Protein AF-A0A2A4I195-F1 (afdb_monomer_lite)

Foldseek 3Di:
DDDDDDDDDDDDDDPDDDDDDDDDDDDDDDDDDPPPPPPPPPPPVPLPPQAEAEDEQEDQVQVVVLCVLAPDDDDPHSVRVCVVCVVVCVVCVVVSHHYDHDYDHSVVLSVQLCVPPVHRYPVSSRVVRVVVVVVVCVVDPDDDD

pLDDT: mean 75.52, std 25.12, range [31.48, 98.44]

Sequence (145 aa):
MTTHLRNVHQWRYGYDLAPSCRLLLLVGCYAGRRYDRRLIAHQQEITMPAKLVAFLWPTPENYARYVAVSDDRMHPTHAAFVAANAPKIEALAARGIIVQRVEFDPDEMAAWCRREFGAVNAEARGAYAATILMQRHESGGQPKH

Secondary structure (DSSP, 8-state):
------------------------------------TT-----------PEEEEEE---HHHHHHHHHH-SSPPPSSHHHHHHHHHHHHHHHHTTTEEEEEE---HHHHHHHHHHHHSS-SHHHHHHHHHHHHHHHHHHS-S---

Structure (mmCIF, N/CA/C/O backbone):
data_AF-A0A2A4I195-F1
#
_entry.id   AF-A0A2A4I195-F1
#
loop_
_atom_site.group_PDB
_atom_site.id
_atom_site.type_symbol
_atom_site.label_atom_id
_atom_site.label_alt_id
_atom_site.label_comp_id
_atom_site.label_asym_id
_atom_site.label_entity_id
_atom_site.label_seq_id
_atom_site.pdbx_PDB_ins_code
_atom_site.Cartn_x
_atom_site.Cartn_y
_atom_site.Cartn_z
_atom_site.occupancy
_atom_site.B_iso_or_equiv
_atom_site.auth_seq_id
_atom_site.auth_comp_id
_atom_site.auth_asym_id
_atom_site.auth_atom_id
_atom_site.pdbx_PDB_model_num
ATOM 1 N N . MET A 1 1 ? 35.091 29.416 42.447 1.00 45.44 1 MET A N 1
ATOM 2 C CA . MET A 1 1 ? 34.030 30.202 41.786 1.00 45.44 1 MET A CA 1
ATOM 3 C C . MET A 1 1 ? 32.700 29.545 42.098 1.00 45.44 1 MET A C 1
ATOM 5 O O . MET A 1 1 ? 32.448 28.427 41.676 1.00 45.44 1 MET A O 1
ATOM 9 N N . THR A 1 2 ? 31.943 30.204 42.963 1.00 43.03 2 THR A N 1
ATOM 10 C CA . THR A 1 2 ? 30.615 29.855 43.481 1.00 43.03 2 THR A CA 1
ATOM 11 C C . THR A 1 2 ? 29.524 30.462 42.583 1.00 43.03 2 THR A C 1
ATOM 13 O O . THR A 1 2 ? 29.832 31.371 41.812 1.00 43.03 2 THR A O 1
ATOM 16 N N . THR A 1 3 ? 28.266 30.034 42.794 1.00 42.09 3 THR A N 1
ATOM 17 C CA . THR A 1 3 ? 26.951 30.543 42.291 1.00 42.09 3 THR A CA 1
ATOM 18 C C . THR A 1 3 ? 26.304 29.589 41.267 1.00 42.09 3 THR A C 1
ATOM 20 O O . THR A 1 3 ? 26.827 29.449 40.173 1.00 42.09 3 THR A O 1
ATOM 23 N N . HIS A 1 4 ? 25.342 28.707 41.590 1.00 41.59 4 HIS A N 1
ATOM 24 C CA . HIS A 1 4 ? 23.951 28.814 42.098 1.00 41.59 4 HIS A CA 1
ATOM 25 C C . HIS A 1 4 ? 22.868 29.265 41.097 1.00 41.59 4 HIS A C 1
ATOM 27 O O . HIS A 1 4 ? 23.036 30.256 40.399 1.00 41.59 4 HIS A O 1
ATOM 33 N N . LEU A 1 5 ? 21.710 28.583 41.248 1.00 41.69 5 LEU A N 1
ATOM 34 C CA . LEU A 1 5 ? 20.324 28.852 40.800 1.00 41.69 5 LEU A CA 1
ATOM 35 C C . LEU A 1 5 ? 19.881 28.155 39.498 1.00 41.69 5 LEU A C 1
ATOM 37 O O . LEU A 1 5 ? 20.615 28.180 38.526 1.00 41.69 5 LEU A O 1
ATOM 41 N N . ARG A 1 6 ? 18.670 27.595 39.337 1.00 41.97 6 ARG A N 1
ATOM 42 C CA . ARG A 1 6 ? 17.538 27.133 40.187 1.00 41.97 6 ARG A CA 1
ATOM 43 C C . ARG A 1 6 ? 16.521 26.490 39.212 1.00 41.97 6 ARG A C 1
ATOM 45 O O . ARG A 1 6 ? 16.395 27.038 38.130 1.00 41.97 6 ARG A O 1
ATOM 52 N N . ASN A 1 7 ? 15.776 25.466 39.671 1.00 36.28 7 ASN A N 1
ATOM 53 C CA . ASN A 1 7 ? 14.362 25.095 39.377 1.00 36.28 7 ASN A CA 1
ATOM 54 C C . ASN A 1 7 ? 13.877 25.053 37.896 1.00 36.28 7 ASN A C 1
ATOM 56 O O . ASN A 1 7 ? 14.282 25.853 37.077 1.00 36.28 7 ASN A O 1
ATOM 60 N N . VAL A 1 8 ? 12.956 24.185 37.451 1.00 42.16 8 VAL A N 1
ATOM 61 C CA . VAL A 1 8 ? 11.593 23.990 37.974 1.00 42.16 8 VAL A CA 1
ATOM 62 C C . VAL A 1 8 ? 10.934 22.696 37.426 1.00 42.16 8 VAL A C 1
ATOM 64 O O . VAL A 1 8 ? 11.221 22.262 36.317 1.00 42.16 8 VAL A O 1
ATOM 67 N N . HIS A 1 9 ? 9.967 22.186 38.201 1.00 40.41 9 HIS A N 1
ATOM 68 C CA . HIS A 1 9 ? 8.818 21.331 37.836 1.00 40.41 9 HIS A CA 1
ATOM 69 C C . HIS A 1 9 ? 8.975 19.805 37.748 1.00 40.41 9 HIS A C 1
ATOM 71 O O . HIS A 1 9 ? 8.737 19.146 36.742 1.00 40.41 9 HIS A O 1
ATOM 77 N N . GLN A 1 10 ? 9.189 19.257 38.941 1.00 38.03 10 GLN A N 1
ATOM 78 C CA . GLN A 1 10 ? 8.607 18.016 39.442 1.00 38.03 10 GLN A CA 1
ATOM 79 C C . GLN A 1 10 ? 7.063 18.095 39.446 1.00 38.03 10 GLN A C 1
ATOM 81 O O . GLN A 1 10 ? 6.489 18.899 40.182 1.00 38.03 10 GLN A O 1
ATOM 86 N N . TRP A 1 11 ? 6.383 17.251 38.665 1.00 35.97 11 TRP A N 1
ATOM 87 C CA . TRP A 1 11 ? 4.938 17.029 38.788 1.00 35.97 11 TRP A CA 1
ATOM 88 C C . TRP A 1 11 ? 4.676 15.828 39.697 1.00 35.97 11 TRP A C 1
ATOM 90 O O . TRP A 1 11 ? 4.948 14.680 39.354 1.00 35.97 11 TRP A O 1
ATOM 100 N N . ARG A 1 12 ? 4.162 16.132 40.891 1.00 37.91 12 ARG A N 1
ATOM 101 C CA . ARG A 1 12 ? 3.520 15.194 41.812 1.00 37.91 12 ARG A CA 1
ATOM 102 C C . ARG A 1 12 ? 2.099 14.927 41.309 1.00 37.91 12 ARG A C 1
ATOM 104 O O . ARG A 1 12 ? 1.321 15.867 41.211 1.00 37.91 12 ARG A O 1
ATOM 111 N N . TYR A 1 13 ? 1.739 13.666 41.104 1.00 42.91 13 TYR A N 1
ATOM 112 C CA . TYR A 1 13 ? 0.364 13.212 41.317 1.00 42.91 13 TYR A CA 1
ATOM 113 C C . TYR A 1 13 ? 0.393 12.246 42.494 1.00 42.91 13 TYR A C 1
ATOM 115 O O . TYR A 1 13 ? 0.789 11.090 42.369 1.00 42.91 13 TYR A O 1
ATOM 123 N N . GLY A 1 14 ? 0.057 12.782 43.666 1.00 35.38 14 GLY A N 1
ATOM 124 C CA . GLY A 1 14 ? -0.284 11.988 44.831 1.00 35.38 14 GLY A CA 1
ATOM 125 C C . GLY A 1 14 ? -1.729 11.531 44.700 1.00 35.38 14 GLY A C 1
ATOM 126 O O . GLY A 1 14 ? -2.619 12.360 44.530 1.00 35.38 14 GLY A O 1
ATOM 1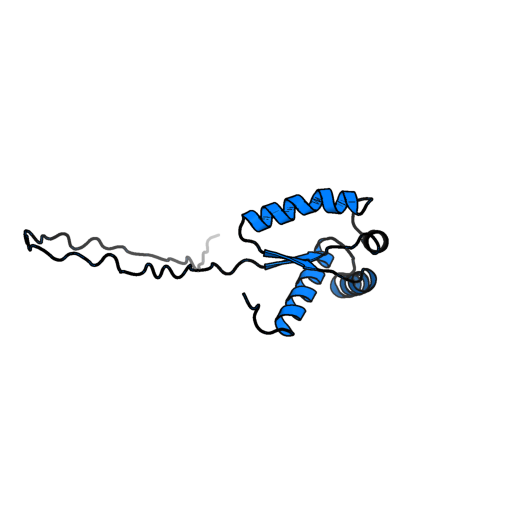27 N N . TYR A 1 15 ? -1.949 10.226 44.804 1.00 39.97 15 TYR A N 1
ATOM 128 C CA . TYR A 1 15 ? -3.200 9.709 45.338 1.00 39.97 15 TYR A CA 1
ATOM 129 C C . TYR A 1 15 ? -2.893 9.218 46.745 1.00 39.97 15 TYR A C 1
ATOM 131 O O . TYR A 1 15 ? -2.327 8.149 46.959 1.00 39.97 15 TYR A O 1
ATOM 139 N N . ASP A 1 16 ? -3.192 10.108 47.681 1.00 38.66 16 ASP A N 1
ATOM 140 C CA . ASP A 1 16 ? -3.209 9.888 49.115 1.00 38.66 16 ASP A CA 1
ATOM 141 C C . ASP A 1 16 ? -4.450 9.036 49.429 1.00 38.66 16 ASP A C 1
ATOM 143 O O . ASP A 1 16 ? -5.581 9.524 49.415 1.00 38.66 16 ASP A O 1
ATOM 147 N N . LEU A 1 17 ? -4.259 7.725 49.589 1.00 44.31 17 LEU A N 1
ATOM 148 C CA . LEU A 1 17 ? -5.294 6.829 50.099 1.00 44.31 17 LEU A CA 1
ATOM 149 C C . LEU A 1 17 ? -5.149 6.778 51.620 1.00 44.31 17 LEU A C 1
ATOM 151 O O . LEU A 1 17 ? -4.374 5.989 52.163 1.00 44.31 17 LEU A O 1
ATOM 155 N N . ALA A 1 18 ? -5.903 7.637 52.302 1.00 40.31 18 ALA A N 1
ATOM 156 C CA . ALA A 1 18 ? -6.041 7.595 53.749 1.00 40.31 18 ALA A CA 1
ATOM 157 C C . ALA A 1 18 ? -6.742 6.289 54.199 1.00 40.31 18 ALA A C 1
ATOM 159 O O . ALA A 1 18 ? -7.750 5.894 53.602 1.00 40.31 18 ALA A O 1
ATOM 160 N N . PRO A 1 19 ? -6.263 5.622 55.268 1.00 49.53 19 PRO A N 1
ATOM 161 C CA . PRO A 1 19 ? -6.891 4.444 55.843 1.00 49.53 19 PRO A CA 1
ATOM 162 C C . PRO A 1 19 ? -7.801 4.856 57.007 1.00 49.53 19 PRO A C 1
ATOM 164 O O . PRO A 1 19 ? -7.345 5.048 58.133 1.00 49.53 19 PRO A O 1
ATOM 167 N N . SER A 1 20 ? -9.106 4.970 56.774 1.00 42.56 20 SER A N 1
ATOM 168 C CA . SER A 1 20 ? -10.066 5.176 57.865 1.00 42.56 20 SER A CA 1
ATOM 169 C C . SER A 1 20 ? -11.453 4.640 57.519 1.00 42.56 20 SER A C 1
ATOM 171 O O . SER A 1 20 ? -12.172 5.191 56.700 1.00 42.56 20 SER A O 1
ATOM 173 N N . CYS A 1 21 ? -11.790 3.517 58.159 1.00 31.48 21 CYS A N 1
ATOM 174 C CA . CYS A 1 21 ? -13.079 3.191 58.793 1.00 31.48 21 CYS A CA 1
ATOM 175 C C . CYS A 1 21 ? -13.339 1.686 58.730 1.00 31.48 21 CYS A C 1
ATOM 177 O O . CYS A 1 21 ? -14.118 1.162 57.940 1.00 31.48 21 CYS A O 1
ATOM 179 N N . ARG A 1 22 ? -12.669 0.991 59.647 1.00 44.31 22 ARG A N 1
ATOM 180 C CA . ARG A 1 22 ? -13.027 -0.344 60.105 1.00 44.31 22 ARG A CA 1
ATOM 181 C C . ARG A 1 22 ? -13.935 -0.150 61.321 1.00 44.31 22 ARG A C 1
ATOM 183 O O . ARG A 1 22 ? -13.417 0.160 62.385 1.00 44.31 22 ARG A O 1
ATOM 190 N N . LEU A 1 23 ? -15.252 -0.312 61.189 1.00 41.03 23 LEU A N 1
ATOM 191 C CA . LEU A 1 23 ? -16.097 -0.649 62.340 1.00 41.03 23 LEU A CA 1
ATOM 192 C C . LEU A 1 23 ? -17.413 -1.317 61.912 1.00 41.03 23 LEU A C 1
ATOM 194 O O . LEU A 1 23 ? -18.278 -0.703 61.302 1.00 41.03 23 LEU A O 1
ATOM 198 N N . LEU A 1 24 ? -17.481 -2.608 62.245 1.00 41.88 24 LEU A N 1
ATOM 199 C CA . LEU A 1 24 ? -18.636 -3.392 62.689 1.00 41.88 24 LEU A CA 1
ATOM 200 C C . LEU A 1 24 ? -20.047 -2.940 62.269 1.00 41.88 24 LEU A C 1
ATOM 202 O O . LEU A 1 24 ? -20.625 -2.043 62.873 1.00 41.88 24 LEU A O 1
ATOM 206 N N . LEU A 1 25 ? -20.682 -3.757 61.425 1.00 39.59 25 LEU A N 1
ATOM 207 C CA . LEU A 1 25 ? -22.087 -4.117 61.615 1.00 39.59 25 LEU A CA 1
ATOM 208 C C . LEU A 1 25 ? -22.202 -5.641 61.712 1.00 39.59 25 LEU A C 1
ATOM 210 O O . LEU A 1 25 ? -22.039 -6.380 60.744 1.00 39.59 25 LEU A O 1
ATOM 214 N N . LEU A 1 26 ? -22.426 -6.080 62.948 1.00 40.91 26 LEU A N 1
ATOM 215 C CA . LEU A 1 26 ? -22.886 -7.405 63.331 1.00 40.91 26 LEU A CA 1
ATOM 216 C C . LEU A 1 26 ? -24.363 -7.572 62.934 1.00 40.91 26 LEU A C 1
ATOM 218 O O . LEU A 1 26 ? -25.179 -6.703 63.212 1.00 40.91 26 LEU A O 1
ATOM 222 N N . VAL A 1 27 ? -24.656 -8.755 62.390 1.00 43.34 27 VAL A N 1
ATOM 223 C CA . VAL A 1 27 ? -25.906 -9.530 62.514 1.00 43.34 27 VAL A CA 1
ATOM 224 C C . VAL A 1 27 ? -27.189 -8.921 61.935 1.00 43.34 27 VAL A C 1
ATOM 226 O O . VAL A 1 27 ? -27.805 -8.017 62.484 1.00 43.34 27 VAL A O 1
ATOM 229 N N . GLY A 1 28 ? -27.686 -9.585 60.891 1.00 34.38 28 GLY A N 1
ATOM 230 C CA . GLY A 1 28 ? -29.056 -9.446 60.413 1.00 34.38 28 GLY A CA 1
ATOM 231 C C . GLY A 1 28 ? -29.430 -10.574 59.460 1.00 34.38 28 GLY A C 1
ATOM 232 O O . GLY A 1 28 ? -29.492 -10.368 58.253 1.00 34.38 28 GLY A O 1
ATOM 233 N N . CYS A 1 29 ? -29.672 -11.775 59.998 1.00 38.47 29 CYS A N 1
ATOM 234 C CA . CYS A 1 29 ? -30.479 -12.783 59.313 1.00 38.47 29 CYS A CA 1
ATOM 235 C C . CYS A 1 29 ? -31.835 -12.158 58.961 1.00 38.47 29 CYS A C 1
ATOM 237 O O . CYS A 1 29 ? -32.650 -11.944 59.853 1.00 38.47 29 CYS A O 1
ATOM 239 N N . TYR A 1 30 ? -32.089 -11.894 57.680 1.00 43.09 30 TYR A N 1
ATOM 240 C CA . TYR A 1 30 ? -33.446 -11.725 57.177 1.00 43.09 30 TYR A CA 1
ATOM 241 C C . TYR A 1 30 ? -33.657 -12.618 55.963 1.00 43.09 30 TYR A C 1
ATOM 243 O O . TYR A 1 30 ? -32.997 -12.516 54.930 1.00 43.09 30 TYR A O 1
ATOM 251 N N . ALA A 1 31 ? -34.584 -13.539 56.175 1.00 39.22 31 ALA A N 1
ATOM 252 C CA . ALA A 1 31 ? -35.111 -14.503 55.246 1.00 39.22 31 ALA A CA 1
ATOM 253 C C . ALA A 1 31 ? -35.517 -13.896 53.894 1.00 39.22 31 ALA A C 1
ATOM 255 O O . ALA A 1 31 ? -36.101 -12.818 53.810 1.00 39.22 31 ALA A O 1
ATOM 256 N N . GLY A 1 32 ? -35.318 -14.697 52.847 1.00 42.50 32 GLY A N 1
ATOM 257 C CA . GLY A 1 32 ? -36.367 -14.903 51.856 1.00 42.50 32 GLY A CA 1
ATOM 258 C C . GLY A 1 32 ? -36.683 -13.723 50.947 1.00 42.50 32 GLY A C 1
ATOM 259 O O . GLY A 1 32 ? -37.821 -13.273 50.899 1.00 42.50 32 GLY A O 1
ATOM 260 N N . ARG A 1 33 ? -35.731 -13.317 50.106 1.00 42.75 33 ARG A N 1
ATOM 261 C CA . ARG A 1 33 ? -36.083 -12.801 48.779 1.00 42.75 33 ARG A CA 1
ATOM 262 C C . ARG A 1 33 ? -35.276 -13.548 47.736 1.00 42.75 33 ARG A C 1
ATOM 264 O O . ARG A 1 33 ? -34.060 -13.419 47.659 1.00 42.75 33 ARG A O 1
ATOM 271 N N . ARG A 1 34 ? -35.983 -14.376 46.960 1.00 48.31 34 ARG A N 1
ATOM 272 C CA . ARG A 1 34 ? -35.513 -14.868 45.666 1.00 48.31 34 ARG A CA 1
ATOM 273 C C . ARG A 1 34 ? -35.163 -13.621 44.860 1.00 48.31 34 ARG A C 1
ATOM 275 O O . ARG A 1 34 ? -36.068 -12.932 44.398 1.00 48.31 34 ARG A O 1
ATOM 282 N N . TYR A 1 35 ? -33.880 -13.289 44.769 1.00 46.09 35 TYR A N 1
ATOM 283 C CA . TYR A 1 35 ? -33.435 -12.333 43.772 1.00 46.09 35 TYR A CA 1
ATOM 284 C C . TYR A 1 35 ? -33.759 -12.967 42.427 1.00 46.09 35 TYR A C 1
ATOM 286 O O . TYR A 1 35 ? -33.244 -14.029 42.075 1.00 46.09 35 TYR A O 1
ATOM 294 N N . ASP A 1 36 ? -34.741 -12.365 41.770 1.00 49.22 36 ASP A N 1
ATOM 295 C CA . ASP A 1 36 ? -35.176 -12.709 40.436 1.00 49.22 36 ASP A CA 1
ATOM 296 C C . ASP A 1 36 ? -33.936 -12.800 39.537 1.00 49.22 36 ASP A C 1
ATOM 298 O O . ASP A 1 36 ? -33.133 -11.870 39.448 1.00 49.22 36 ASP A O 1
ATOM 302 N N . ARG A 1 37 ? -33.773 -13.946 38.874 1.00 48.09 37 ARG A N 1
ATOM 303 C CA . ARG A 1 37 ? -32.676 -14.238 37.941 1.00 48.09 37 ARG A CA 1
ATOM 304 C C . ARG A 1 37 ? -32.789 -13.410 36.645 1.00 48.09 37 ARG A C 1
ATOM 306 O O . ARG A 1 37 ? -32.104 -13.704 35.673 1.00 48.09 37 ARG A O 1
ATOM 313 N N . ARG A 1 38 ? -33.664 -12.398 36.628 1.00 50.03 38 ARG A N 1
ATOM 314 C CA . ARG A 1 38 ? -33.934 -11.445 35.544 1.00 50.03 38 ARG A CA 1
ATOM 315 C C . ARG A 1 38 ? -33.294 -10.072 35.757 1.00 50.03 38 ARG A C 1
ATOM 317 O O . ARG A 1 38 ? -33.767 -9.086 35.200 1.00 50.03 38 ARG A O 1
ATOM 324 N N . LEU A 1 39 ? -32.177 -9.988 36.479 1.00 49.88 39 LEU A N 1
ATOM 325 C CA . LEU A 1 39 ? -31.193 -8.956 36.150 1.00 49.88 39 LEU A CA 1
ATOM 326 C C . LEU A 1 39 ? -30.566 -9.361 34.819 1.00 49.88 39 LEU A C 1
ATOM 328 O O . LEU A 1 39 ? -29.556 -10.057 34.758 1.00 49.88 39 LEU A O 1
ATOM 332 N N . ILE A 1 40 ? -31.277 -8.975 33.758 1.00 56.25 40 ILE A N 1
ATOM 333 C CA . ILE A 1 40 ? -30.788 -8.864 32.394 1.00 56.25 40 ILE A CA 1
ATOM 334 C C . ILE A 1 40 ? -29.384 -8.291 32.514 1.00 56.25 40 ILE A C 1
ATOM 336 O O . ILE A 1 40 ? -29.203 -7.154 32.952 1.00 56.25 40 ILE A O 1
ATOM 340 N N . ALA A 1 41 ? -28.404 -9.135 32.202 1.00 51.78 41 ALA A N 1
ATOM 341 C CA . ALA A 1 41 ? -27.028 -8.752 32.005 1.00 51.78 41 ALA A CA 1
ATOM 342 C C . ALA A 1 41 ? -27.011 -7.771 30.831 1.00 51.78 41 ALA A C 1
ATOM 344 O O . ALA A 1 41 ? -26.742 -8.125 29.691 1.00 51.78 41 ALA A O 1
ATOM 345 N N . HIS A 1 42 ? -27.335 -6.514 31.116 1.00 51.00 42 HIS A N 1
ATOM 346 C CA . HIS A 1 42 ? -26.990 -5.372 30.296 1.00 51.00 42 HIS A CA 1
ATOM 347 C C . HIS A 1 42 ? -25.495 -5.120 30.518 1.00 51.00 42 HIS A C 1
ATOM 349 O O . HIS A 1 42 ? -25.065 -4.075 30.996 1.00 51.00 42 HIS A O 1
ATOM 355 N N . GLN A 1 43 ? -24.684 -6.137 30.209 1.00 52.94 43 GLN A N 1
ATOM 356 C CA . GLN A 1 43 ? -23.314 -5.908 29.804 1.00 52.94 43 GLN A CA 1
ATOM 357 C C . GLN A 1 43 ? -23.442 -5.163 28.485 1.00 52.94 43 GLN A C 1
ATOM 359 O O . GLN A 1 43 ? -23.558 -5.755 27.418 1.00 52.94 43 GLN A O 1
ATOM 364 N N . GLN A 1 44 ? -23.516 -3.838 28.583 1.00 54.56 44 GLN A N 1
ATOM 365 C CA . GLN A 1 44 ? -23.041 -3.004 27.504 1.00 54.56 44 GLN A CA 1
ATOM 366 C C . GLN A 1 44 ? -21.595 -3.441 27.316 1.00 54.56 44 GLN A C 1
ATOM 368 O O . GLN A 1 44 ? -20.738 -3.155 28.153 1.00 54.56 44 GLN A O 1
ATOM 373 N N . GLU A 1 45 ? -21.363 -4.259 26.292 1.00 54.09 45 GLU A N 1
ATOM 374 C CA . GLU A 1 45 ? -20.040 -4.460 25.743 1.00 54.09 45 GLU A CA 1
ATOM 375 C C . GLU A 1 45 ? -19.500 -3.052 25.526 1.00 54.09 45 GLU A C 1
ATOM 377 O O . GLU A 1 45 ? -19.982 -2.303 24.678 1.00 54.09 45 GLU A O 1
ATOM 382 N N . ILE A 1 46 ? -18.576 -2.633 26.390 1.00 55.00 46 ILE A N 1
ATOM 383 C CA . ILE A 1 46 ? -17.768 -1.455 26.133 1.00 55.00 46 ILE A CA 1
ATOM 384 C C . ILE A 1 46 ? -16.913 -1.887 24.952 1.00 55.00 46 ILE A C 1
ATOM 386 O O . ILE A 1 46 ? -15.828 -2.442 25.127 1.00 55.00 46 ILE A O 1
ATOM 390 N N . THR A 1 47 ? -17.456 -1.737 23.746 1.00 59.03 47 THR A N 1
ATOM 391 C CA . THR A 1 47 ? -16.733 -1.949 22.506 1.00 59.03 47 THR A CA 1
ATOM 392 C C . THR A 1 47 ? -15.635 -0.906 22.532 1.00 59.03 47 THR A C 1
ATOM 394 O O . THR A 1 47 ? -15.861 0.272 22.253 1.00 59.03 47 THR A O 1
ATOM 397 N N . MET A 1 48 ? -14.445 -1.310 22.983 1.00 52.44 48 MET A N 1
ATOM 398 C CA . MET A 1 48 ? -13.245 -0.504 22.823 1.00 52.44 48 MET A CA 1
ATOM 399 C C . MET A 1 48 ? -13.227 -0.056 21.362 1.00 52.44 48 MET A C 1
ATOM 401 O O . MET A 1 48 ? -13.417 -0.917 20.499 1.00 52.44 48 MET A O 1
ATOM 405 N N . PRO A 1 49 ? -13.070 1.250 21.071 1.00 59.31 49 PRO A N 1
ATOM 406 C CA . PRO A 1 49 ? -13.122 1.734 19.703 1.00 59.31 49 PRO A CA 1
ATOM 407 C C . PRO A 1 49 ? -12.089 0.945 18.911 1.00 59.31 49 PRO A C 1
ATOM 409 O O . PRO A 1 49 ? -10.887 1.022 19.189 1.00 59.31 49 PRO A O 1
ATOM 412 N N . ALA A 1 50 ? -12.578 0.100 18.005 1.00 68.81 50 ALA A N 1
ATOM 413 C CA . ALA A 1 50 ? -11.720 -0.784 17.250 1.00 68.81 50 ALA A CA 1
ATOM 414 C C . ALA A 1 50 ? -10.722 0.094 16.495 1.00 68.81 50 ALA A C 1
ATOM 416 O O . ALA A 1 50 ? -11.108 1.037 15.800 1.00 68.81 50 ALA A O 1
ATOM 417 N N . LYS A 1 51 ? -9.426 -0.168 16.677 1.00 86.88 51 LYS A N 1
ATOM 418 C CA . LYS A 1 51 ? -8.400 0.576 15.947 1.00 86.88 51 LYS A CA 1
ATOM 419 C C . LYS A 1 51 ? -8.554 0.219 14.477 1.00 86.88 51 LYS A C 1
ATOM 421 O O . LYS A 1 51 ? -8.405 -0.946 14.118 1.00 86.88 51 LYS A O 1
ATOM 426 N N . LEU A 1 52 ? -8.874 1.211 13.657 1.00 89.62 52 LEU A N 1
ATOM 427 C CA . LEU A 1 52 ? -9.031 1.053 12.221 1.00 89.62 52 LEU A CA 1
ATOM 428 C C . LEU A 1 52 ? -7.731 1.446 11.521 1.00 89.62 52 LEU A C 1
ATOM 430 O O . LEU A 1 52 ? -7.176 2.510 11.789 1.00 89.62 52 LEU A O 1
ATOM 434 N N . VAL A 1 53 ? -7.238 0.580 10.641 1.00 92.12 53 VAL A N 1
ATOM 435 C CA . VAL A 1 53 ? -6.009 0.801 9.873 1.00 92.12 53 VAL A CA 1
ATOM 436 C C . VAL A 1 53 ? -6.282 0.524 8.401 1.00 92.12 53 VAL A C 1
ATOM 438 O O . VAL A 1 53 ? -6.877 -0.494 8.057 1.00 92.12 53 VAL A O 1
ATOM 441 N N . ALA A 1 54 ? -5.821 1.413 7.526 1.00 94.69 54 ALA A N 1
ATOM 442 C CA . ALA A 1 54 ? -5.866 1.214 6.085 1.00 94.69 54 ALA A CA 1
ATOM 443 C C . ALA A 1 54 ? -4.649 0.421 5.605 1.00 94.69 54 ALA A C 1
ATOM 445 O O . ALA A 1 54 ? -3.529 0.651 6.062 1.00 94.69 54 ALA A O 1
ATOM 446 N N . PHE A 1 55 ? -4.851 -0.475 4.645 1.00 96.00 55 PHE A N 1
ATOM 447 C CA . PHE A 1 55 ? -3.768 -1.214 4.012 1.00 96.00 55 PHE A CA 1
ATOM 448 C C . PHE A 1 55 ? -3.995 -1.282 2.501 1.00 96.00 55 PHE A C 1
ATOM 450 O O . PHE A 1 55 ? -5.016 -1.805 2.051 1.00 96.00 55 PHE A O 1
ATOM 457 N N . LEU A 1 56 ? -3.045 -0.768 1.714 1.00 96.88 56 LEU A N 1
ATOM 458 C CA . LEU A 1 56 ? -3.111 -0.829 0.252 1.00 96.88 56 LEU A CA 1
ATOM 459 C C . LEU A 1 56 ? -3.070 -2.284 -0.209 1.00 96.88 56 LEU A C 1
ATOM 461 O O . LEU A 1 56 ? -2.118 -3.014 0.076 1.00 96.88 56 LEU A O 1
ATOM 465 N N . TRP A 1 57 ? -4.117 -2.706 -0.911 1.00 97.50 57 TRP A N 1
ATOM 466 C CA . TRP A 1 57 ? -4.285 -4.085 -1.348 1.00 97.50 57 TRP A CA 1
ATOM 467 C C . TRP A 1 57 ? -4.374 -4.137 -2.877 1.00 97.50 57 TRP A C 1
ATOM 469 O O . TRP A 1 57 ? -5.474 -4.090 -3.423 1.00 97.50 57 TRP A O 1
ATOM 479 N N . PRO A 1 58 ? -3.225 -4.173 -3.581 1.00 97.44 58 PRO A N 1
ATOM 480 C CA . PRO A 1 58 ? -3.200 -4.201 -5.039 1.00 97.44 58 PRO A CA 1
ATOM 481 C C . PRO A 1 58 ? -3.882 -5.462 -5.583 1.00 97.44 58 PRO A C 1
ATOM 483 O O . PRO A 1 58 ? -3.802 -6.544 -4.987 1.00 97.44 58 PRO A O 1
ATOM 486 N N . THR A 1 59 ? -4.520 -5.325 -6.739 1.00 97.44 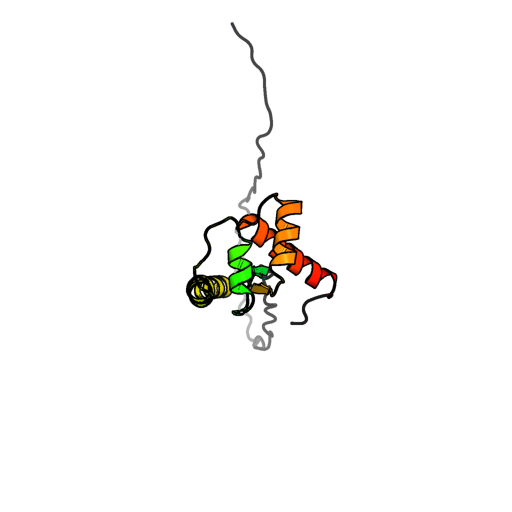59 THR A N 1
ATOM 487 C CA . THR A 1 59 ? -5.063 -6.445 -7.506 1.00 97.44 59 THR A CA 1
ATOM 488 C C . THR A 1 59 ? -3.947 -7.099 -8.332 1.00 97.44 59 THR A C 1
ATOM 490 O O . THR A 1 59 ? -2.887 -6.493 -8.526 1.00 97.44 59 THR A O 1
ATOM 493 N N . PRO A 1 60 ? -4.126 -8.337 -8.824 1.00 97.50 60 PRO A N 1
ATOM 494 C CA . PRO A 1 60 ? -3.147 -8.963 -9.713 1.00 97.50 60 PRO A CA 1
ATOM 495 C C . PRO A 1 60 ? -2.800 -8.097 -10.934 1.00 97.50 60 PRO A C 1
ATOM 497 O O . PRO A 1 60 ? -1.643 -8.055 -11.350 1.00 97.50 60 PRO A O 1
ATOM 500 N N . GLU A 1 61 ? -3.783 -7.374 -11.470 1.00 97.44 61 GLU A N 1
ATOM 501 C CA . GLU A 1 61 ? -3.672 -6.560 -12.681 1.00 97.44 61 GLU A CA 1
ATOM 502 C C . GLU A 1 61 ? -2.834 -5.299 -12.447 1.00 97.44 61 GLU A C 1
ATOM 504 O O . GLU A 1 61 ? -1.991 -4.952 -13.275 1.00 97.44 61 GLU A O 1
ATOM 509 N N . ASN A 1 62 ? -3.020 -4.622 -11.308 1.00 97.12 62 ASN A N 1
ATOM 510 C CA . ASN A 1 62 ? -2.309 -3.377 -11.013 1.00 97.12 62 ASN A CA 1
ATOM 511 C C . ASN A 1 62 ? -0.970 -3.597 -10.281 1.00 97.12 62 ASN A C 1
ATOM 513 O O . ASN A 1 62 ? -0.165 -2.668 -10.174 1.00 97.12 62 ASN A O 1
ATOM 517 N N . TYR A 1 63 ? -0.685 -4.824 -9.824 1.00 98.00 63 TYR A N 1
ATOM 518 C CA . TYR A 1 63 ? 0.500 -5.125 -9.019 1.00 98.00 63 TYR A CA 1
ATOM 519 C C . TYR A 1 63 ? 1.814 -4.798 -9.732 1.00 98.00 63 TYR A C 1
ATOM 521 O O . TYR A 1 63 ? 2.716 -4.215 -9.134 1.00 98.00 63 TYR A O 1
ATOM 529 N N . ALA A 1 64 ? 1.927 -5.144 -11.017 1.00 98.06 64 ALA A N 1
ATOM 530 C CA . ALA A 1 64 ? 3.135 -4.865 -11.790 1.00 98.06 64 ALA A CA 1
ATOM 531 C C . ALA A 1 64 ? 3.419 -3.356 -11.857 1.00 98.06 64 ALA A C 1
ATOM 533 O O . ALA A 1 64 ? 4.560 -2.930 -11.669 1.00 98.06 64 ALA A O 1
ATOM 534 N N . ARG A 1 65 ? 2.372 -2.539 -12.048 1.00 98.06 65 ARG A N 1
ATOM 535 C CA . ARG A 1 65 ? 2.502 -1.080 -12.032 1.00 98.06 65 ARG A CA 1
ATOM 536 C C . ARG A 1 65 ? 2.862 -0.574 -10.640 1.00 98.06 65 ARG A C 1
ATOM 538 O O . ARG A 1 65 ? 3.777 0.232 -10.520 1.00 98.06 65 ARG A O 1
ATOM 545 N N . TYR A 1 66 ? 2.212 -1.094 -9.603 1.00 98.19 66 TYR A N 1
ATOM 546 C CA . TYR A 1 66 ? 2.491 -0.762 -8.207 1.00 98.19 66 TYR A CA 1
ATOM 547 C C . TYR A 1 66 ? 3.955 -0.998 -7.806 1.00 98.19 66 TYR A C 1
ATOM 549 O O . TYR A 1 66 ? 4.568 -0.145 -7.163 1.00 98.19 66 TYR A O 1
ATOM 557 N N . VAL A 1 67 ? 4.544 -2.118 -8.233 1.00 98.12 67 VAL A N 1
ATOM 558 C CA . VAL A 1 67 ? 5.975 -2.390 -8.040 1.00 98.12 67 VAL A CA 1
ATOM 559 C C . VAL A 1 67 ? 6.832 -1.395 -8.819 1.00 98.12 67 VAL A C 1
ATOM 561 O O . VAL A 1 67 ? 7.767 -0.840 -8.255 1.00 98.12 67 VAL A O 1
ATOM 564 N N . ALA A 1 68 ? 6.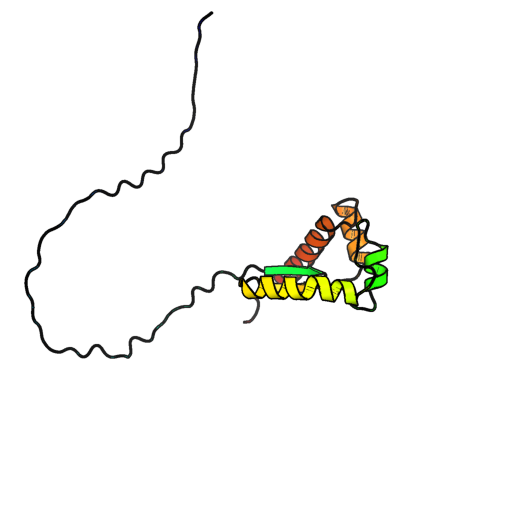504 -1.135 -10.087 1.00 98.06 68 ALA A N 1
ATOM 565 C CA . ALA A 1 68 ? 7.299 -0.265 -10.954 1.00 98.06 68 ALA A CA 1
ATOM 566 C C . ALA A 1 68 ? 7.349 1.203 -10.496 1.00 98.06 68 ALA A C 1
ATOM 568 O O . ALA A 1 68 ? 8.315 1.899 -10.799 1.00 98.06 68 ALA A O 1
ATOM 569 N N . VAL A 1 69 ? 6.314 1.688 -9.805 1.00 98.19 69 VAL A N 1
ATOM 570 C CA . VAL A 1 69 ? 6.271 3.065 -9.285 1.00 98.19 69 VAL A CA 1
ATOM 571 C C . VAL A 1 69 ? 6.861 3.210 -7.882 1.00 98.19 69 VAL A C 1
ATOM 573 O O . VAL A 1 69 ? 7.027 4.340 -7.430 1.00 98.19 69 VAL A O 1
ATOM 576 N N . SER A 1 70 ? 7.138 2.102 -7.189 1.00 97.69 70 SER A N 1
ATOM 577 C CA . SER A 1 70 ? 7.676 2.105 -5.827 1.00 97.69 70 SER A CA 1
ATOM 578 C C . SER A 1 70 ? 9.197 2.248 -5.843 1.00 97.69 70 SER A C 1
ATOM 580 O O . SER A 1 70 ? 9.880 1.570 -6.606 1.00 97.69 70 SER A O 1
ATOM 582 N N . ASP A 1 71 ? 9.728 3.098 -4.965 1.00 97.44 71 ASP A N 1
ATOM 583 C CA . ASP A 1 71 ? 11.171 3.368 -4.884 1.00 97.44 71 ASP A CA 1
ATOM 584 C C . ASP A 1 71 ? 11.905 2.393 -3.941 1.00 97.44 71 ASP A C 1
ATOM 586 O O . ASP A 1 71 ? 13.134 2.348 -3.902 1.00 97.44 71 ASP A O 1
ATOM 590 N N . ASP A 1 72 ? 11.162 1.610 -3.155 1.00 96.25 72 ASP A N 1
ATOM 591 C CA . ASP A 1 72 ? 11.687 0.625 -2.214 1.00 96.25 72 ASP A CA 1
ATOM 592 C C . ASP A 1 72 ? 11.491 -0.822 -2.691 1.00 96.25 72 ASP A C 1
ATOM 594 O O . ASP A 1 72 ? 10.865 -1.126 -3.708 1.00 96.25 72 ASP A O 1
ATOM 598 N N . ARG A 1 73 ? 12.089 -1.761 -1.950 1.00 95.88 73 ARG A N 1
ATOM 599 C CA . ARG A 1 73 ? 12.058 -3.176 -2.317 1.00 95.88 73 ARG A CA 1
ATOM 600 C C . ARG A 1 73 ? 10.660 -3.758 -2.116 1.00 95.88 73 ARG A C 1
ATOM 602 O O . ARG A 1 73 ? 10.209 -3.936 -0.986 1.00 95.88 73 ARG A O 1
ATOM 609 N N . MET A 1 74 ? 10.052 -4.176 -3.220 1.00 96.94 74 MET A N 1
ATOM 610 C CA . MET A 1 74 ? 8.759 -4.853 -3.243 1.00 96.94 74 MET A CA 1
ATOM 611 C C . MET A 1 74 ? 8.901 -6.364 -3.448 1.00 96.94 74 MET A C 1
ATOM 613 O O . MET A 1 74 ? 9.952 -6.872 -3.852 1.00 96.94 74 MET A O 1
ATOM 617 N N . HIS A 1 75 ? 7.832 -7.106 -3.155 1.00 97.38 75 HIS A N 1
ATOM 618 C CA . HIS A 1 75 ? 7.774 -8.519 -3.517 1.00 97.38 75 HIS A CA 1
ATOM 619 C C . HIS A 1 75 ? 7.738 -8.665 -5.050 1.00 97.38 75 HIS A C 1
ATOM 621 O O . HIS A 1 75 ? 7.143 -7.838 -5.735 1.00 97.38 75 HIS A O 1
ATOM 627 N N . PRO A 1 76 ? 8.368 -9.711 -5.609 1.00 93.69 76 PRO A N 1
ATOM 628 C CA . PRO A 1 76 ? 8.501 -9.846 -7.060 1.00 93.69 76 PRO A CA 1
ATOM 629 C C . PRO A 1 76 ? 7.181 -10.190 -7.759 1.00 93.69 76 PRO A C 1
ATOM 631 O O . PRO A 1 76 ? 7.052 -9.987 -8.961 1.00 93.69 76 PRO A O 1
ATOM 634 N N . THR A 1 77 ? 6.205 -10.739 -7.031 1.00 98.00 77 THR A N 1
ATOM 635 C CA . THR A 1 77 ? 4.912 -11.159 -7.579 1.00 98.00 77 THR A CA 1
ATOM 636 C C . THR A 1 77 ? 3.777 -10.819 -6.624 1.00 98.00 77 THR A C 1
ATOM 638 O O . THR A 1 77 ? 3.965 -10.760 -5.404 1.00 98.00 77 THR A O 1
ATOM 641 N N . HIS A 1 78 ? 2.574 -10.658 -7.181 1.00 98.00 78 HIS A N 1
ATOM 642 C CA . HIS A 1 78 ? 1.356 -10.433 -6.400 1.00 98.00 78 HIS A CA 1
ATOM 643 C C . HIS A 1 78 ? 1.112 -11.573 -5.405 1.00 98.00 78 HIS A C 1
ATOM 645 O O . HIS A 1 78 ? 0.877 -11.328 -4.225 1.00 98.00 78 HIS A O 1
ATOM 651 N N . ALA A 1 79 ? 1.293 -12.822 -5.841 1.00 98.12 79 ALA A N 1
ATOM 652 C CA . ALA A 1 79 ? 1.163 -13.993 -4.977 1.00 98.12 79 ALA A CA 1
ATOM 653 C C . ALA A 1 79 ? 2.131 -13.953 -3.780 1.00 98.12 79 ALA A C 1
ATOM 655 O O . ALA A 1 79 ? 1.724 -14.228 -2.652 1.00 98.12 79 ALA A O 1
ATOM 656 N N . ALA A 1 80 ? 3.392 -13.555 -3.994 1.00 98.06 80 ALA A N 1
ATOM 657 C CA . ALA A 1 80 ? 4.365 -13.411 -2.911 1.00 98.06 80 ALA A CA 1
ATOM 658 C C . ALA A 1 80 ? 3.984 -12.279 -1.943 1.00 98.06 80 ALA A C 1
ATOM 660 O O . ALA A 1 80 ? 4.135 -12.427 -0.730 1.00 98.06 80 ALA A O 1
ATOM 661 N N . PHE A 1 81 ? 3.448 -11.171 -2.461 1.00 97.75 81 PHE A N 1
ATOM 662 C CA . PHE A 1 81 ? 2.920 -10.087 -1.638 1.00 97.75 81 PHE A CA 1
ATOM 663 C C . PHE A 1 81 ? 1.746 -10.541 -0.769 1.00 97.75 81 PHE A C 1
ATOM 665 O O . PHE A 1 81 ? 1.743 -10.276 0.434 1.00 97.75 81 PHE A O 1
ATOM 672 N N . VAL A 1 82 ? 0.771 -11.243 -1.350 1.00 97.50 82 VAL A N 1
ATOM 673 C CA . VAL A 1 82 ? -0.394 -11.756 -0.618 1.00 97.50 82 VAL A CA 1
ATOM 674 C C . VAL A 1 82 ? 0.047 -12.754 0.448 1.00 97.50 82 VAL A C 1
ATOM 676 O O . VAL A 1 82 ? -0.324 -12.590 1.609 1.00 97.50 82 VAL A O 1
ATOM 679 N N . ALA A 1 83 ? 0.898 -13.723 0.099 1.00 98.00 83 ALA A N 1
ATOM 680 C CA . ALA A 1 83 ? 1.409 -14.720 1.039 1.00 98.00 83 ALA A CA 1
ATOM 681 C C . ALA A 1 83 ? 2.155 -14.086 2.227 1.00 98.00 83 ALA A C 1
ATOM 683 O O . ALA A 1 83 ? 2.023 -14.542 3.360 1.00 98.00 83 ALA A O 1
ATOM 684 N N . ALA A 1 84 ? 2.904 -13.004 1.991 1.00 97.00 84 ALA A N 1
ATOM 685 C CA . ALA A 1 84 ? 3.649 -12.315 3.040 1.00 97.00 84 ALA A CA 1
ATOM 686 C C . ALA A 1 84 ? 2.783 -11.410 3.936 1.00 97.00 84 ALA A C 1
ATOM 688 O O . ALA A 1 84 ? 3.161 -11.150 5.081 1.00 97.00 84 ALA A O 1
ATOM 689 N N . ASN A 1 85 ? 1.660 -10.883 3.432 1.00 96.44 85 ASN A N 1
ATOM 690 C CA . ASN A 1 85 ? 0.875 -9.861 4.134 1.00 96.44 85 ASN A CA 1
ATOM 691 C C . ASN A 1 85 ? -0.475 -10.356 4.663 1.00 96.44 85 ASN A C 1
ATOM 693 O O . ASN A 1 85 ? -0.927 -9.841 5.685 1.00 96.44 85 ASN A O 1
ATOM 697 N N . ALA A 1 86 ? -1.096 -11.369 4.055 1.00 96.12 86 ALA A N 1
ATOM 698 C CA . ALA A 1 86 ? -2.367 -11.914 4.539 1.00 96.12 86 ALA A CA 1
ATOM 699 C C . ALA A 1 86 ? -2.287 -12.414 5.999 1.00 96.12 86 ALA A C 1
ATOM 701 O O . ALA A 1 86 ? -3.109 -11.958 6.798 1.00 96.12 86 ALA A O 1
ATOM 702 N N . PRO A 1 87 ? -1.258 -13.185 6.420 1.00 97.38 87 PRO A N 1
ATOM 703 C CA . PRO A 1 87 ? -1.140 -13.612 7.818 1.00 97.38 87 PRO A CA 1
ATOM 704 C C . PRO A 1 87 ? -0.958 -12.443 8.797 1.00 97.38 87 PRO A C 1
ATOM 706 O O . PRO A 1 87 ? -1.398 -12.500 9.942 1.00 97.38 87 PRO A O 1
ATOM 709 N N . LYS A 1 88 ? -0.325 -11.345 8.358 1.00 95.44 88 LYS A N 1
ATOM 710 C CA . LYS A 1 88 ? -0.151 -10.141 9.188 1.00 95.44 88 LYS A CA 1
ATOM 711 C C . LYS A 1 88 ? -1.483 -9.435 9.416 1.00 95.44 88 LYS A C 1
ATOM 713 O O . LYS A 1 88 ? -1.745 -8.981 10.525 1.00 95.44 88 LYS A O 1
ATOM 718 N N . ILE A 1 89 ? -2.321 -9.358 8.382 1.00 94.94 89 ILE A N 1
ATOM 719 C CA . ILE A 1 89 ? -3.674 -8.802 8.486 1.00 94.94 89 ILE A CA 1
ATOM 720 C C . ILE A 1 89 ? -4.520 -9.640 9.448 1.00 94.94 89 ILE A C 1
ATOM 722 O O . ILE A 1 89 ? -5.178 -9.080 10.321 1.00 94.94 89 ILE A O 1
ATOM 726 N N . GLU A 1 90 ? -4.457 -10.966 9.344 1.00 93.81 90 GLU A N 1
ATOM 727 C CA . GLU A 1 90 ? -5.164 -11.875 10.255 1.00 93.81 90 GLU A CA 1
ATOM 728 C C . GLU A 1 90 ? -4.683 -11.727 11.704 1.00 93.81 90 GLU A C 1
ATOM 730 O O . GLU A 1 90 ? -5.494 -11.628 12.623 1.00 93.81 90 GLU A O 1
ATOM 735 N N . ALA A 1 91 ? -3.370 -11.613 11.919 1.00 94.56 91 ALA A N 1
ATOM 736 C CA . ALA A 1 91 ? -2.803 -11.377 13.245 1.00 94.56 91 ALA A CA 1
ATOM 737 C C . ALA A 1 91 ? -3.230 -10.024 13.847 1.00 94.56 91 ALA A C 1
ATOM 739 O O . ALA A 1 91 ? -3.378 -9.909 15.064 1.00 94.56 91 ALA A O 1
ATOM 740 N N . LEU A 1 92 ? -3.432 -8.992 13.021 1.00 92.88 92 LEU A N 1
ATOM 741 C CA . LEU A 1 92 ? -3.987 -7.710 13.465 1.00 92.88 92 LEU A CA 1
ATOM 742 C C . LEU A 1 92 ? -5.472 -7.845 13.826 1.00 92.88 92 LEU A C 1
ATOM 744 O O . LEU A 1 92 ? -5.877 -7.373 14.890 1.00 92.88 92 LEU A O 1
ATOM 748 N N . ALA A 1 93 ? -6.253 -8.555 13.010 1.00 90.31 93 ALA A N 1
ATOM 749 C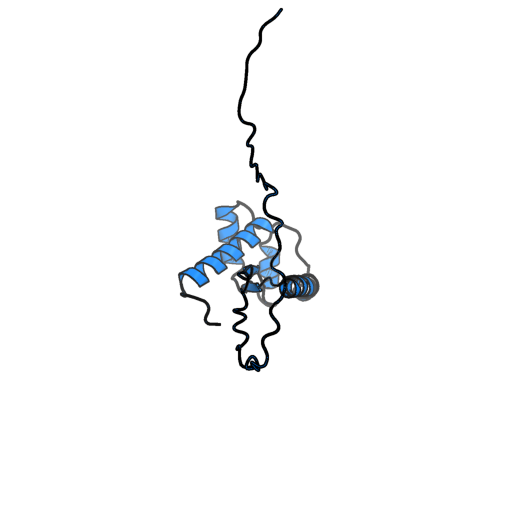 CA . ALA A 1 93 ? -7.662 -8.829 13.289 1.00 90.31 93 ALA A CA 1
ATOM 750 C C . ALA A 1 93 ? -7.849 -9.597 14.609 1.00 90.31 93 ALA A C 1
ATOM 752 O O . ALA A 1 93 ? -8.675 -9.212 15.434 1.00 90.31 93 ALA A O 1
ATOM 753 N N . ALA A 1 94 ? -7.005 -10.599 14.877 1.00 91.94 94 ALA A N 1
ATOM 754 C CA . ALA A 1 94 ? -6.997 -11.346 16.139 1.00 91.94 94 ALA A CA 1
ATOM 755 C C . ALA A 1 94 ? -6.705 -10.472 17.378 1.00 91.94 94 ALA A C 1
ATOM 757 O O . ALA A 1 94 ? -6.989 -10.870 18.505 1.00 91.94 94 ALA A O 1
ATOM 758 N N . ARG A 1 95 ? -6.152 -9.268 17.182 1.00 91.19 95 ARG A N 1
ATOM 759 C CA . ARG A 1 95 ? -5.871 -8.276 18.234 1.00 91.19 95 ARG A CA 1
ATOM 760 C C . ARG A 1 95 ? -6.950 -7.192 18.340 1.00 91.19 95 ARG A C 1
ATOM 762 O O . ARG A 1 95 ? -6.721 -6.184 19.006 1.00 91.19 95 ARG A O 1
ATOM 769 N N . GLY A 1 96 ? -8.091 -7.364 17.669 1.00 90.75 96 GLY A N 1
ATOM 770 C CA . GLY A 1 96 ? -9.182 -6.385 17.650 1.00 90.75 96 GLY A CA 1
ATOM 771 C C . GLY A 1 96 ? -8.889 -5.141 16.804 1.00 90.75 96 GLY A C 1
ATOM 772 O O . GLY A 1 96 ? -9.510 -4.098 17.008 1.00 90.75 96 GLY A O 1
ATOM 773 N N . ILE A 1 97 ? -7.925 -5.220 15.880 1.00 92.25 97 ILE A N 1
ATOM 774 C CA . ILE A 1 97 ? -7.614 -4.146 14.929 1.00 92.25 97 ILE A CA 1
ATOM 775 C C . ILE A 1 97 ? -8.339 -4.458 13.624 1.00 92.25 97 ILE A C 1
ATOM 777 O O . ILE A 1 97 ? -8.097 -5.493 13.004 1.00 92.25 97 ILE A O 1
ATOM 781 N N . ILE A 1 98 ? -9.206 -3.551 13.185 1.00 91.56 98 ILE A N 1
ATOM 782 C CA . ILE A 1 98 ? -9.880 -3.676 11.896 1.00 91.56 98 ILE A CA 1
ATOM 783 C C . ILE A 1 98 ? -8.913 -3.168 10.832 1.00 91.56 98 ILE A C 1
ATOM 785 O O . ILE A 1 98 ? -8.513 -2.005 10.843 1.00 91.56 98 ILE A O 1
ATOM 789 N N . VAL A 1 99 ? -8.527 -4.044 9.910 1.00 93.38 99 VAL A N 1
ATOM 790 C CA . VAL A 1 99 ? -7.700 -3.665 8.764 1.00 93.38 99 VAL A CA 1
ATOM 791 C C . VAL A 1 99 ? -8.594 -3.543 7.543 1.00 93.38 99 VAL A C 1
ATOM 793 O O . VAL A 1 99 ? -9.108 -4.541 7.037 1.00 93.38 99 VAL A O 1
ATOM 796 N N . GLN A 1 100 ? -8.762 -2.323 7.049 1.00 94.06 100 GLN A N 1
ATOM 797 C CA . GLN A 1 100 ? -9.469 -2.081 5.805 1.00 94.06 100 GLN A CA 1
ATOM 798 C C . GLN A 1 100 ? -8.497 -2.193 4.636 1.00 94.06 100 GLN A C 1
ATOM 800 O O . GLN A 1 100 ? -7.568 -1.398 4.492 1.00 94.06 100 GLN A O 1
ATOM 805 N N . ARG A 1 101 ? -8.733 -3.188 3.782 1.00 94.56 101 ARG A N 1
ATOM 806 C CA . ARG A 1 101 ? -8.052 -3.301 2.492 1.00 94.56 101 ARG A CA 1
ATOM 807 C C . ARG A 1 101 ? -8.577 -2.208 1.570 1.00 94.56 101 ARG A C 1
ATOM 809 O O . ARG A 1 101 ? -9.787 -2.056 1.403 1.00 94.56 101 ARG A O 1
ATOM 816 N N . VAL A 1 102 ? -7.664 -1.433 1.008 1.00 93.69 102 VAL A N 1
ATOM 817 C CA . VAL A 1 102 ? -7.980 -0.295 0.151 1.00 93.69 102 VAL A CA 1
ATOM 818 C C . VAL A 1 102 ? -7.480 -0.597 -1.252 1.00 93.69 102 VAL A C 1
ATOM 820 O O . VAL A 1 102 ? -6.279 -0.756 -1.466 1.00 93.69 102 VAL A O 1
ATOM 823 N N . GLU A 1 103 ? -8.419 -0.688 -2.189 1.00 92.06 103 GLU A N 1
ATOM 824 C CA . GLU A 1 103 ? -8.138 -0.626 -3.622 1.00 92.06 103 GLU A CA 1
ATOM 825 C C . GLU A 1 103 ? -7.762 0.805 -4.014 1.00 92.06 103 GLU A C 1
ATOM 827 O O . GLU A 1 103 ? -8.284 1.768 -3.441 1.00 92.06 103 GLU A O 1
ATOM 832 N N . PHE A 1 104 ? -6.840 0.927 -4.965 1.00 95.94 104 PHE A N 1
ATOM 833 C CA . PHE A 1 104 ? -6.240 2.190 -5.377 1.00 95.94 104 PHE A CA 1
ATOM 834 C C . PHE A 1 104 ? -5.693 2.093 -6.803 1.00 95.94 104 PHE A C 1
ATOM 836 O O . PHE A 1 104 ? -5.404 0.996 -7.295 1.00 95.94 104 PHE A O 1
ATOM 843 N N . ASP A 1 105 ? -5.496 3.253 -7.424 1.00 97.25 105 ASP A N 1
ATOM 844 C CA . ASP A 1 105 ? -4.732 3.390 -8.657 1.00 97.25 105 ASP A CA 1
ATOM 845 C C . ASP A 1 105 ? -3.241 3.651 -8.331 1.00 97.25 105 ASP A C 1
ATOM 847 O O . ASP A 1 105 ? -2.926 4.579 -7.573 1.00 97.25 105 ASP A O 1
ATOM 851 N N . PRO A 1 106 ? -2.294 2.839 -8.844 1.00 98.00 106 PRO A N 1
ATOM 852 C CA . PRO A 1 106 ? -0.874 3.017 -8.547 1.00 98.00 106 PRO A CA 1
ATOM 853 C C . PRO A 1 106 ? -0.273 4.345 -9.014 1.00 98.00 106 PRO A C 1
ATOM 855 O O . PRO A 1 106 ? 0.662 4.835 -8.378 1.00 98.00 106 PRO A O 1
ATOM 858 N N . ASP A 1 107 ? -0.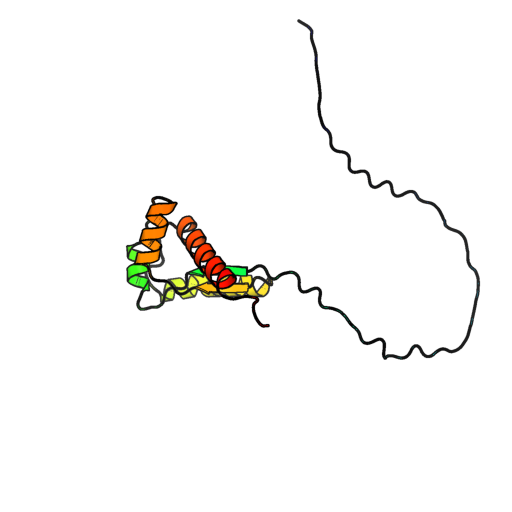768 4.916 -10.109 1.00 98.25 107 ASP A N 1
ATOM 859 C CA . ASP A 1 107 ? -0.255 6.161 -10.671 1.00 98.25 107 ASP A CA 1
ATOM 860 C C . ASP A 1 107 ? -0.755 7.371 -9.884 1.00 98.25 107 ASP A C 1
ATOM 862 O O . ASP A 1 107 ? 0.037 8.263 -9.566 1.00 98.25 107 ASP A O 1
ATOM 866 N N . GLU A 1 108 ? -2.022 7.363 -9.470 1.00 97.88 108 GLU A N 1
ATOM 867 C CA . GLU A 1 108 ? -2.564 8.367 -8.551 1.00 97.88 108 GLU A CA 1
ATOM 86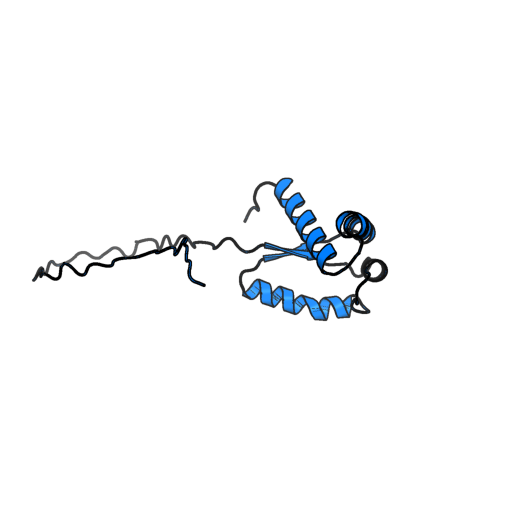8 C C . GLU A 1 108 ? -1.838 8.343 -7.201 1.00 97.88 108 GLU A C 1
ATOM 870 O O . GLU A 1 108 ? -1.433 9.394 -6.692 1.00 97.88 108 GLU A O 1
ATOM 875 N N . MET A 1 109 ? -1.607 7.146 -6.648 1.00 98.12 109 MET A N 1
ATOM 876 C CA . MET A 1 109 ? -0.817 6.969 -5.429 1.00 98.12 109 MET A CA 1
ATOM 877 C C . MET A 1 109 ? 0.598 7.523 -5.610 1.00 98.12 109 MET A C 1
ATOM 879 O O . MET A 1 109 ? 1.063 8.297 -4.777 1.00 98.12 109 MET A O 1
ATOM 883 N N . ALA A 1 110 ? 1.295 7.155 -6.688 1.00 98.38 110 ALA A N 1
ATOM 884 C CA . ALA A 1 110 ? 2.665 7.599 -6.922 1.00 98.38 110 ALA A CA 1
ATOM 885 C C . ALA A 1 110 ? 2.759 9.122 -7.094 1.00 98.38 110 ALA A C 1
ATOM 887 O O . ALA A 1 110 ? 3.663 9.748 -6.537 1.00 98.38 110 ALA A O 1
ATOM 888 N N . ALA A 1 111 ? 1.820 9.728 -7.826 1.00 98.44 111 ALA A N 1
ATOM 889 C CA . ALA A 1 111 ? 1.744 11.175 -7.988 1.00 98.44 111 ALA A CA 1
ATOM 890 C C . ALA A 1 111 ? 1.522 11.880 -6.643 1.00 98.44 111 ALA A C 1
ATOM 892 O O . ALA A 1 111 ? 2.197 12.868 -6.346 1.00 98.44 111 ALA A O 1
ATOM 893 N N . TRP A 1 112 ? 0.623 11.350 -5.807 1.00 98.19 112 TRP A N 1
ATOM 894 C CA . TRP A 1 112 ? 0.386 11.872 -4.465 1.00 98.19 112 TRP A CA 1
ATOM 895 C C . TRP A 1 112 ? 1.628 11.724 -3.576 1.00 98.19 112 TRP A C 1
ATOM 897 O O . TRP A 1 112 ? 2.109 12.715 -3.035 1.00 98.19 112 TRP A O 1
ATOM 907 N N . CYS A 1 113 ? 2.218 10.528 -3.493 1.00 98.38 113 CYS A N 1
ATOM 908 C CA . CYS A 1 113 ? 3.397 10.272 -2.663 1.00 98.38 113 CYS A CA 1
ATOM 909 C C . CYS A 1 113 ? 4.586 11.153 -3.068 1.00 98.38 113 CYS A C 1
ATOM 911 O O . CYS A 1 113 ? 5.247 11.722 -2.204 1.00 98.38 113 CYS A O 1
ATOM 913 N N . ARG A 1 114 ? 4.837 11.340 -4.369 1.00 98.06 114 ARG A N 1
ATOM 914 C CA . ARG A 1 114 ? 5.910 12.232 -4.836 1.00 98.06 114 ARG A CA 1
ATOM 915 C C . ARG A 1 114 ? 5.652 13.695 -4.499 1.00 98.06 114 ARG A C 1
ATOM 917 O O . ARG A 1 114 ? 6.604 14.406 -4.200 1.00 98.06 114 ARG A O 1
ATOM 924 N N . ARG A 1 115 ? 4.397 14.145 -4.529 1.00 98.12 115 ARG A N 1
ATOM 925 C CA . ARG A 1 115 ? 4.051 15.520 -4.158 1.00 98.12 115 ARG A CA 1
ATOM 926 C C . ARG A 1 115 ? 4.217 15.770 -2.658 1.00 98.12 115 ARG A C 1
ATOM 928 O O . ARG A 1 115 ? 4.783 16.792 -2.294 1.00 98.12 115 ARG A O 1
ATOM 935 N N . GLU A 1 116 ? 3.748 14.853 -1.813 1.00 97.75 116 GLU A N 1
ATOM 936 C CA . GLU A 1 116 ? 3.729 15.053 -0.355 1.00 97.75 116 GLU A CA 1
ATOM 937 C C . GLU A 1 116 ? 5.047 14.644 0.333 1.00 97.75 116 GLU A C 1
ATOM 939 O O . GLU A 1 116 ? 5.450 15.262 1.314 1.00 97.75 116 GLU A O 1
ATOM 944 N N . PHE A 1 117 ? 5.737 13.617 -0.178 1.00 97.50 117 PHE A N 1
ATOM 945 C CA . PHE A 1 117 ? 6.926 13.021 0.455 1.00 97.50 117 PHE A CA 1
ATOM 946 C C . PHE A 1 117 ? 8.183 13.052 -0.426 1.00 97.50 117 PHE A C 1
ATOM 948 O O . PHE A 1 117 ? 9.267 12.716 0.046 1.00 97.50 117 PHE A O 1
ATOM 955 N N . GLY A 1 118 ? 8.070 13.399 -1.712 1.00 97.56 118 GLY A N 1
ATOM 956 C CA . GLY A 1 118 ? 9.190 13.360 -2.661 1.00 97.56 118 GLY A CA 1
ATOM 957 C C . GLY A 1 118 ? 9.597 11.956 -3.129 1.00 97.56 118 GLY A C 1
ATOM 958 O O . GLY A 1 118 ? 10.418 11.843 -4.036 1.00 97.56 118 GLY A O 1
ATOM 959 N N . ALA A 1 119 ? 9.019 10.894 -2.560 1.00 97.69 119 ALA A N 1
ATOM 960 C CA . ALA A 1 119 ? 9.325 9.499 -2.877 1.00 97.69 119 ALA A CA 1
ATOM 961 C C . ALA A 1 119 ? 8.111 8.581 -2.651 1.00 97.69 119 ALA A C 1
ATOM 963 O O . ALA A 1 119 ? 7.187 8.908 -1.905 1.00 97.69 119 ALA A O 1
ATOM 964 N N . VAL A 1 120 ? 8.131 7.403 -3.270 1.00 98.06 120 VAL A N 1
ATOM 965 C CA . VAL A 1 120 ? 7.104 6.357 -3.178 1.00 98.06 120 VAL A CA 1
ATOM 966 C C . VAL A 1 120 ? 7.645 5.176 -2.365 1.00 98.06 120 VAL A C 1
ATOM 968 O O . VAL A 1 120 ? 7.901 4.092 -2.888 1.00 98.06 120 VAL A O 1
ATOM 971 N N . ASN A 1 121 ? 7.844 5.392 -1.064 1.00 97.88 121 ASN A N 1
ATOM 972 C CA . ASN A 1 121 ? 8.313 4.377 -0.114 1.00 97.88 121 ASN A CA 1
ATOM 973 C C . ASN A 1 121 ? 7.173 3.862 0.793 1.00 97.88 121 ASN A C 1
ATOM 975 O O . ASN A 1 121 ? 6.053 4.375 0.763 1.00 97.88 121 ASN A O 1
ATOM 979 N N . ALA A 1 122 ? 7.448 2.844 1.615 1.00 96.19 122 ALA A N 1
ATOM 980 C CA . ALA A 1 122 ? 6.459 2.254 2.520 1.00 96.19 122 ALA A CA 1
ATOM 981 C C . ALA A 1 122 ? 5.751 3.263 3.447 1.00 96.19 122 ALA A C 1
ATOM 983 O O . ALA A 1 122 ? 4.554 3.114 3.690 1.00 96.19 122 ALA A O 1
ATOM 984 N N . GLU A 1 123 ? 6.458 4.283 3.940 1.00 96.50 123 GLU A N 1
ATOM 985 C CA . GLU A 1 123 ? 5.884 5.326 4.798 1.00 96.50 123 GLU A CA 1
ATOM 986 C C . GLU A 1 123 ? 4.885 6.195 4.024 1.00 96.50 123 GLU A C 1
ATOM 988 O O . GLU A 1 123 ? 3.725 6.307 4.426 1.00 96.50 123 GLU A O 1
ATOM 993 N N . ALA A 1 124 ? 5.293 6.723 2.866 1.00 97.69 124 ALA A N 1
ATOM 994 C CA . ALA A 1 124 ? 4.443 7.545 2.006 1.00 97.69 124 ALA A CA 1
ATOM 995 C C . ALA A 1 124 ? 3.192 6.781 1.540 1.00 97.69 124 ALA A C 1
ATOM 997 O O . ALA A 1 124 ? 2.085 7.322 1.526 1.00 97.69 124 ALA A O 1
ATOM 998 N N . ARG A 1 125 ? 3.348 5.493 1.209 1.00 97.62 125 ARG A N 1
ATOM 999 C CA . ARG A 1 125 ? 2.234 4.606 0.846 1.00 97.62 125 ARG A CA 1
ATOM 1000 C C . ARG A 1 125 ? 1.272 4.365 2.009 1.00 97.62 125 ARG A C 1
ATOM 1002 O O . ARG A 1 125 ? 0.059 4.343 1.805 1.00 97.62 125 ARG A O 1
ATOM 1009 N N . GLY A 1 126 ? 1.794 4.200 3.225 1.00 96.12 126 GLY A N 1
ATOM 1010 C CA . GLY A 1 126 ? 0.982 4.090 4.437 1.00 96.12 126 GLY A CA 1
ATOM 1011 C C . GLY A 1 126 ? 0.169 5.359 4.705 1.00 96.12 126 GLY A C 1
ATOM 1012 O O . GLY A 1 126 ? -1.019 5.270 5.016 1.00 96.12 126 GLY A O 1
ATOM 1013 N N . ALA A 1 127 ? 0.777 6.532 4.509 1.00 96.44 127 ALA A N 1
ATOM 1014 C CA . ALA A 1 127 ? 0.092 7.816 4.631 1.00 96.44 127 ALA A CA 1
ATOM 1015 C C . ALA A 1 127 ? -1.028 7.969 3.590 1.00 96.44 127 ALA A C 1
ATOM 1017 O O . ALA A 1 127 ? -2.153 8.304 3.956 1.00 96.44 127 ALA A O 1
ATOM 1018 N N . TYR A 1 128 ? -0.765 7.626 2.325 1.00 97.12 128 TYR A N 1
ATOM 1019 C CA . TYR A 1 128 ? -1.783 7.644 1.270 1.00 97.12 128 TYR A CA 1
ATOM 1020 C C . TYR A 1 128 ? -2.977 6.732 1.597 1.00 97.12 128 TYR A C 1
ATOM 1022 O O . TYR A 1 128 ? -4.134 7.133 1.461 1.00 97.12 128 TYR A O 1
ATOM 1030 N N . ALA A 1 129 ? -2.709 5.521 2.102 1.00 96.56 129 ALA A N 1
ATOM 1031 C CA . ALA A 1 129 ? -3.753 4.595 2.539 1.00 96.56 129 ALA A CA 1
ATOM 1032 C C . ALA A 1 129 ? -4.644 5.214 3.630 1.00 96.56 129 ALA A C 1
ATOM 1034 O O . ALA A 1 129 ? -5.872 5.110 3.568 1.00 96.56 129 ALA A O 1
ATOM 1035 N N . ALA A 1 130 ? -4.028 5.872 4.618 1.00 94.06 130 ALA A N 1
ATOM 1036 C CA . ALA A 1 130 ? -4.740 6.557 5.690 1.00 94.06 130 ALA A CA 1
ATOM 1037 C C . ALA A 1 130 ? -5.581 7.729 5.159 1.00 94.06 130 ALA A C 1
ATOM 1039 O O . ALA A 1 130 ? -6.717 7.902 5.593 1.00 94.06 130 ALA A O 1
ATOM 1040 N N . THR A 1 131 ? -5.078 8.480 4.176 1.00 94.06 131 THR A N 1
ATOM 1041 C CA . THR A 1 131 ? -5.831 9.561 3.526 1.00 94.06 131 THR A CA 1
ATOM 1042 C C . THR A 1 131 ? -7.083 9.045 2.816 1.00 94.06 131 THR A C 1
ATOM 1044 O O . THR A 1 131 ? -8.159 9.601 3.033 1.00 94.06 131 THR A O 1
ATOM 1047 N N . ILE A 1 132 ? -6.994 7.955 2.040 1.00 92.88 132 ILE A N 1
ATOM 1048 C CA . ILE A 1 132 ? -8.182 7.353 1.400 1.00 92.88 132 ILE A CA 1
ATOM 1049 C C . ILE A 1 132 ? -9.205 6.925 2.456 1.00 92.88 132 ILE A C 1
ATOM 1051 O O . ILE A 1 132 ? -10.411 7.121 2.289 1.00 92.88 132 ILE A O 1
ATOM 1055 N N . LEU A 1 133 ? -8.731 6.328 3.549 1.00 90.25 133 LEU A N 1
ATOM 1056 C CA . LEU A 1 133 ? -9.596 5.899 4.639 1.00 90.25 133 LEU A CA 1
ATOM 1057 C C . LEU A 1 133 ? -10.337 7.084 5.269 1.00 90.25 133 LEU A C 1
ATOM 1059 O O . LEU A 1 133 ? -11.558 7.028 5.403 1.00 90.25 133 LEU A O 1
ATOM 1063 N N . MET A 1 134 ? -9.627 8.167 5.596 1.00 88.19 134 MET A N 1
ATOM 1064 C CA . MET A 1 134 ? -10.231 9.386 6.144 1.00 88.19 134 MET A CA 1
ATOM 1065 C C . MET A 1 134 ? -11.298 9.956 5.203 1.00 88.19 134 MET A C 1
ATOM 1067 O O . MET A 1 134 ? -12.425 10.184 5.634 1.00 88.19 134 MET A O 1
ATOM 1071 N N . GLN A 1 135 ? -10.999 10.070 3.907 1.00 87.94 135 GLN A N 1
ATOM 1072 C CA . GLN A 1 135 ? -11.943 10.581 2.906 1.00 87.94 135 GLN A CA 1
ATOM 1073 C C . GLN A 1 135 ? -13.227 9.744 2.816 1.00 87.94 135 GLN A C 1
ATOM 1075 O O . GLN A 1 135 ? -14.320 10.293 2.663 1.00 87.94 135 GLN A O 1
ATOM 1080 N N . ARG A 1 136 ? -13.125 8.414 2.943 1.00 84.25 136 ARG A N 1
ATOM 1081 C CA . ARG A 1 136 ? -14.290 7.512 2.956 1.00 84.25 136 ARG A CA 1
ATOM 1082 C C . ARG A 1 136 ? -15.160 7.702 4.200 1.00 84.25 136 ARG A C 1
ATOM 1084 O O . ARG A 1 136 ? -16.379 7.625 4.087 1.00 84.25 136 ARG A O 1
ATOM 1091 N N . HIS A 1 137 ? -14.555 7.975 5.356 1.00 77.12 137 HIS A N 1
ATOM 1092 C CA . HIS A 1 137 ? -15.289 8.260 6.593 1.00 77.12 137 HIS A CA 1
ATOM 1093 C C . HIS A 1 137 ? -15.898 9.665 6.627 1.00 77.12 137 HIS A C 1
ATOM 1095 O O . HIS A 1 137 ? -16.964 9.850 7.206 1.00 77.12 137 HIS A O 1
ATOM 1101 N N . GLU A 1 138 ? -15.259 10.646 5.993 1.00 70.75 138 GLU A N 1
ATOM 1102 C CA . GLU A 1 138 ? -15.791 12.008 5.872 1.00 70.75 138 GLU A CA 1
ATOM 1103 C C . GLU A 1 138 ? -16.951 12.079 4.867 1.00 70.75 138 GLU A C 1
ATOM 1105 O O . GLU A 1 138 ? -17.935 12.778 5.101 1.00 70.75 138 GLU A O 1
ATOM 1110 N N . SER A 1 139 ? -16.874 11.307 3.778 1.00 60.81 139 SER A N 1
ATOM 1111 C CA . SER A 1 139 ? -17.899 11.268 2.721 1.00 60.81 139 SER A CA 1
ATOM 1112 C C . SER A 1 139 ? -19.084 10.346 3.046 1.00 60.81 139 SER A C 1
ATOM 1114 O O . SER A 1 139 ? -20.116 10.401 2.378 1.00 60.81 139 SER A O 1
ATOM 1116 N N . GLY A 1 140 ? -18.949 9.488 4.061 1.00 47.84 140 GLY A N 1
ATOM 1117 C CA . GLY A 1 140 ? -19.949 8.515 4.489 1.00 47.84 140 GLY A CA 1
ATOM 1118 C C . GLY A 1 140 ? -20.078 8.510 6.007 1.00 47.84 140 GLY A C 1
ATOM 1119 O O . GLY A 1 140 ? -19.338 7.810 6.696 1.00 47.84 140 GLY A O 1
ATOM 1120 N N . GLY A 1 141 ? -21.033 9.289 6.522 1.00 51.41 141 GLY A N 1
ATOM 1121 C CA . GLY A 1 141 ? -21.383 9.304 7.940 1.00 51.41 141 GLY A CA 1
ATOM 1122 C C . GLY A 1 141 ? -21.585 7.893 8.497 1.00 51.41 141 GLY A C 1
ATOM 1123 O O . GLY A 1 141 ? -22.245 7.080 7.863 1.00 51.41 141 GLY A O 1
ATOM 1124 N N . GLN A 1 142 ? -20.990 7.665 9.673 1.00 35.59 142 GLN A N 1
ATOM 1125 C CA . GLN A 1 142 ? -21.018 6.478 10.540 1.00 35.59 142 GLN A CA 1
ATOM 1126 C C . GLN A 1 142 ? -21.066 5.087 9.863 1.00 35.59 142 GLN A C 1
ATOM 1128 O O . GLN A 1 142 ? -22.035 4.751 9.182 1.00 35.59 142 GLN A O 1
ATOM 1133 N N . PRO A 1 143 ? -20.103 4.188 10.157 1.00 43.97 143 PRO A N 1
ATOM 1134 C CA . PRO A 1 143 ? -20.228 2.793 9.752 1.00 43.97 143 PRO A CA 1
ATOM 1135 C C . PRO A 1 143 ? -21.500 2.196 10.374 1.00 43.97 143 PRO A C 1
ATOM 1137 O O . PRO A 1 143 ? -21.645 2.151 11.596 1.00 43.97 143 PRO A O 1
ATOM 1140 N N . LYS A 1 144 ? -22.440 1.765 9.526 1.00 42.78 144 LYS A N 1
ATOM 1141 C CA . LYS A 1 144 ? -23.564 0.930 9.955 1.00 42.78 144 LYS A CA 1
ATOM 1142 C C . LYS A 1 144 ? -22.999 -0.448 10.290 1.00 42.78 144 LYS A C 1
ATOM 1144 O O . LYS A 1 144 ? -22.508 -1.137 9.396 1.00 42.78 144 LYS A O 1
ATOM 1149 N N . HIS A 1 145 ? -23.007 -0.751 11.585 1.00 41.03 145 HIS A N 1
ATOM 1150 C CA . HIS A 1 145 ? -22.721 -2.062 12.160 1.00 41.03 145 HIS A CA 1
ATOM 1151 C C . HIS A 1 145 ? -23.787 -3.090 11.784 1.00 41.03 145 HIS A C 1
ATOM 1153 O O . HIS A 1 145 ? -24.971 -2.692 11.667 1.00 41.03 145 HIS A O 1
#

Radius of gyration: 28.45 Å; chains: 1; bounding box: 70×45×76 Å

Organism: NCBI:txid862134